Protein AF-A0A6D0F3J4-F1 (afdb_monomer_lite)

Secondary structure (DSSP, 8-state):
---HHHHHHHHHHTGGGHHHHHTT--SGGGG--B-STT-BHHHHHHHHHHS---SHHIIIIII--GGGT--HHHHHHHHHHHHHHHHHHHHTT-

Organism: Escherichia coli (NCBI:txid562)

Sequence (94 aa):
FLTESLARHYARTYGSNSELLLGNAGAISDLGEDFGHEFYEAELKYLVDHEWVRRTDDALWRRTKQGMWLNADQQSRVSQWLVEYTQQKLSLAS

Radius of gyration: 12.87 Å; chains: 1; bounding box: 34×30×29 Å

Foldseek 3Di:
DDDPQRVVQCCVQVNPCSCVLCPPPPDLVSQDDDLDPSDGPSNLVCCVVPVVDQALCCVCPPSHVVVVPGDPVSSVVSRVVSVVVVVVVVVVVD

pLDDT: mean 92.39, std 6.84, range [51.41, 96.56]

InterPro domains:
  IPR031656 Alpha-glycerophosphate oxidase, C-terminal [PF16901] (2-90)
  IPR038299 Alpha-glycerophosphate oxidase, C-terminal domain superfamily [G3DSA:1.10.8.870] (1-54)

Structure (mmCIF, N/CA/C/O backbone):
data_AF-A0A6D0F3J4-F1
#
_entry.id   AF-A0A6D0F3J4-F1
#
loop_
_atom_site.group_PDB
_atom_site.id
_atom_site.type_symbol
_atom_site.label_atom_id
_atom_site.label_alt_id
_atom_site.label_comp_id
_atom_site.label_asym_id
_atom_site.label_entity_id
_atom_site.label_seq_id
_atom_site.pdbx_PDB_ins_code
_atom_site.Cartn_x
_atom_site.Cartn_y
_atom_site.Cartn_z
_atom_site.occupancy
_atom_site.B_iso_or_equiv
_atom_site.auth_seq_id
_atom_site.auth_comp_id
_atom_site.auth_asym_id
_atom_site.auth_atom_id
_atom_site.pdbx_PDB_model_num
ATOM 1 N N . PHE A 1 1 ? 3.671 -9.312 -14.826 1.00 84.00 1 PHE A N 1
ATOM 2 C CA . PHE A 1 1 ? 3.008 -7.994 -14.821 1.00 84.00 1 PHE A CA 1
ATOM 3 C C . PHE A 1 1 ? 3.787 -6.975 -14.001 1.00 84.00 1 PHE A C 1
ATOM 5 O O . PHE A 1 1 ? 3.796 -5.822 -14.390 1.00 84.00 1 PHE A O 1
ATOM 12 N N . LEU A 1 2 ? 4.464 -7.371 -12.919 1.00 89.56 2 LEU A N 1
ATOM 13 C CA . LEU A 1 2 ? 5.334 -6.467 -12.163 1.00 89.56 2 LEU A CA 1
ATOM 14 C C . LEU A 1 2 ? 6.500 -5.955 -13.022 1.00 89.56 2 LEU A C 1
ATOM 16 O O . LEU A 1 2 ? 7.133 -6.735 -13.736 1.00 89.56 2 LEU A O 1
ATOM 20 N N . THR A 1 3 ? 6.777 -4.658 -12.931 1.00 92.69 3 THR A N 1
ATOM 21 C CA . THR A 1 3 ? 7.989 -4.030 -13.471 1.00 92.69 3 THR A CA 1
ATOM 22 C C . THR A 1 3 ? 9.207 -4.436 -12.631 1.00 92.69 3 THR A C 1
ATOM 24 O O . THR A 1 3 ? 9.080 -4.874 -11.484 1.00 92.69 3 THR A O 1
ATOM 27 N N . GLU A 1 4 ? 10.417 -4.293 -13.179 1.00 94.81 4 GLU A N 1
ATOM 28 C CA . GLU A 1 4 ? 11.647 -4.603 -12.432 1.00 94.81 4 GLU A CA 1
ATOM 29 C C . GLU A 1 4 ? 11.826 -3.721 -11.187 1.00 94.81 4 GLU A C 1
ATOM 31 O O . GLU A 1 4 ? 12.346 -4.181 -10.166 1.00 94.81 4 GLU A O 1
ATOM 36 N N . SER A 1 5 ? 11.407 -2.455 -11.265 1.00 93.94 5 SER A N 1
ATOM 37 C CA . SER A 1 5 ? 11.451 -1.500 -10.158 1.00 93.94 5 SER A CA 1
ATOM 38 C C . SER A 1 5 ? 10.494 -1.902 -9.039 1.00 93.94 5 SER A C 1
ATOM 40 O O . SER A 1 5 ? 10.935 -2.014 -7.892 1.00 93.94 5 SER A O 1
ATOM 42 N N . LEU A 1 6 ? 9.244 -2.231 -9.371 1.00 93.88 6 LEU A N 1
ATOM 43 C CA . LEU A 1 6 ? 8.241 -2.664 -8.401 1.00 93.88 6 LEU A CA 1
ATOM 44 C C . LEU A 1 6 ? 8.615 -3.995 -7.739 1.00 93.88 6 LEU A C 1
ATOM 46 O O . LEU A 1 6 ? 8.575 -4.122 -6.516 1.00 93.88 6 LEU A O 1
ATOM 50 N N . ALA A 1 7 ? 9.072 -4.973 -8.527 1.00 94.75 7 ALA A N 1
ATOM 51 C CA . ALA A 1 7 ? 9.533 -6.254 -7.995 1.00 94.75 7 ALA A CA 1
ATOM 52 C C . ALA A 1 7 ? 10.714 -6.075 -7.022 1.00 94.75 7 ALA A C 1
ATOM 54 O O . ALA A 1 7 ? 10.770 -6.712 -5.968 1.00 94.75 7 ALA A O 1
ATOM 55 N N . ARG A 1 8 ? 11.647 -5.168 -7.339 1.00 95.50 8 ARG A N 1
ATOM 56 C CA . ARG A 1 8 ? 12.774 -4.826 -6.460 1.00 95.50 8 ARG A CA 1
ATOM 57 C C . ARG A 1 8 ? 12.316 -4.121 -5.186 1.00 95.50 8 ARG A C 1
ATOM 59 O O . ARG A 1 8 ? 12.879 -4.397 -4.128 1.00 95.50 8 ARG A O 1
ATOM 66 N N . HIS A 1 9 ? 11.344 -3.216 -5.282 1.00 95.25 9 HIS A N 1
ATOM 67 C CA . HIS A 1 9 ? 10.755 -2.528 -4.132 1.00 95.25 9 HIS A CA 1
ATOM 68 C C . HIS A 1 9 ? 10.114 -3.528 -3.168 1.00 95.25 9 HIS A C 1
ATOM 70 O O . HIS A 1 9 ? 10.484 -3.561 -1.995 1.00 95.25 9 HIS A O 1
ATOM 76 N N . TYR A 1 10 ? 9.260 -4.423 -3.666 1.00 95.62 10 TYR A N 1
ATOM 77 C CA . TYR A 1 10 ? 8.612 -5.436 -2.831 1.00 95.62 10 TYR A CA 1
ATOM 78 C C . TYR A 1 10 ? 9.609 -6.408 -2.203 1.00 95.62 10 TYR A C 1
ATOM 80 O O . TYR A 1 10 ? 9.570 -6.635 -0.993 1.00 95.62 10 TYR A O 1
ATOM 88 N N . ALA A 1 11 ? 10.590 -6.884 -2.972 1.00 95.50 11 ALA A N 1
ATOM 89 C CA . ALA A 1 11 ? 11.626 -7.766 -2.444 1.00 95.50 11 ALA A CA 1
ATOM 90 C C . ALA A 1 11 ? 12.463 -7.117 -1.324 1.00 95.50 11 ALA A C 1
ATOM 92 O O . ALA A 1 11 ? 12.865 -7.803 -0.387 1.00 95.50 11 ALA A O 1
ATOM 93 N N . ARG A 1 12 ? 12.739 -5.807 -1.407 1.00 95.75 12 ARG A N 1
ATOM 94 C CA . ARG A 1 12 ? 13.556 -5.083 -0.416 1.00 95.75 12 ARG A CA 1
ATOM 95 C C . ARG A 1 12 ? 12.770 -4.606 0.800 1.00 95.75 12 ARG A C 1
ATOM 97 O O . ARG A 1 12 ? 13.367 -4.469 1.863 1.00 95.75 12 ARG A O 1
ATOM 104 N N . THR A 1 13 ? 11.480 -4.337 0.632 1.00 94.69 13 THR A N 1
ATOM 105 C CA . THR A 1 13 ? 10.625 -3.804 1.699 1.00 94.69 13 THR A CA 1
ATOM 106 C C . THR A 1 13 ? 9.901 -4.924 2.441 1.00 94.69 13 THR A C 1
ATOM 108 O O . THR A 1 13 ? 9.986 -5.002 3.662 1.00 94.69 13 THR A O 1
ATOM 111 N N . TYR A 1 14 ? 9.240 -5.823 1.709 1.00 95.50 14 TYR A N 1
ATOM 112 C CA . TYR A 1 14 ? 8.342 -6.840 2.268 1.00 95.50 14 TYR A CA 1
ATOM 113 C C . TYR A 1 14 ? 8.947 -8.248 2.263 1.00 95.50 14 TYR A C 1
ATOM 115 O O . TYR A 1 14 ? 8.530 -9.111 3.038 1.00 95.50 14 TYR A O 1
ATOM 123 N N . GLY A 1 15 ? 9.937 -8.504 1.403 1.00 95.12 15 GLY A N 1
ATOM 124 C CA . GLY A 1 15 ? 10.600 -9.805 1.314 1.00 95.12 15 GLY A CA 1
ATOM 125 C C . GLY A 1 15 ? 9.601 -10.920 1.000 1.00 95.12 15 GLY A C 1
ATOM 126 O O . GLY A 1 15 ? 8.819 -10.804 0.055 1.00 95.12 15 GLY A O 1
ATOM 127 N N . SER A 1 16 ? 9.590 -11.987 1.804 1.00 94.56 16 SER A N 1
ATOM 128 C CA . SER A 1 16 ? 8.666 -13.121 1.634 1.00 94.56 16 SER A CA 1
ATOM 129 C C . SER A 1 16 ? 7.190 -12.741 1.773 1.00 94.56 16 SER A C 1
ATOM 131 O O . SER A 1 16 ? 6.336 -13.420 1.218 1.00 94.56 16 SER A O 1
ATOM 133 N N . ASN A 1 17 ? 6.870 -11.638 2.458 1.00 95.25 17 ASN A N 1
ATOM 134 C CA . ASN A 1 17 ? 5.482 -11.198 2.617 1.00 95.25 17 ASN A CA 1
ATOM 135 C C . ASN A 1 17 ? 4.910 -10.547 1.349 1.00 95.25 17 ASN A C 1
ATOM 137 O O . ASN A 1 17 ? 3.718 -10.252 1.304 1.00 95.25 17 ASN A O 1
ATOM 141 N N . SER A 1 18 ? 5.723 -10.366 0.301 1.00 94.94 18 SER A N 1
ATOM 142 C CA . SER A 1 18 ? 5.255 -9.870 -1.000 1.00 94.94 18 SER A CA 1
ATOM 143 C C . SER A 1 18 ? 4.152 -10.752 -1.595 1.00 94.94 18 SER A C 1
ATOM 145 O O . SER A 1 18 ? 3.270 -10.242 -2.277 1.00 94.94 18 SER A O 1
ATOM 147 N N . GLU A 1 19 ? 4.159 -12.059 -1.310 1.00 93.31 19 GLU A N 1
ATOM 148 C CA . GLU A 1 19 ? 3.083 -12.972 -1.721 1.00 93.31 19 GLU A CA 1
ATOM 149 C C . GLU A 1 19 ? 1.745 -12.599 -1.071 1.00 93.31 19 GLU A C 1
ATOM 151 O O . GLU A 1 19 ? 0.705 -12.614 -1.725 1.00 93.31 19 GLU A O 1
ATOM 156 N N . LEU A 1 20 ? 1.777 -12.203 0.204 1.00 94.62 20 LEU A N 1
ATOM 157 C CA . LEU A 1 20 ? 0.584 -11.813 0.949 1.00 94.62 20 LEU A CA 1
ATOM 158 C C . LEU A 1 20 ? 0.069 -10.434 0.518 1.00 94.62 20 LEU A C 1
ATOM 160 O O . LEU A 1 20 ? -1.140 -10.226 0.463 1.00 94.62 20 LEU A O 1
ATOM 164 N N . LEU A 1 21 ? 0.977 -9.521 0.161 1.00 94.06 21 LEU A N 1
ATOM 165 C CA . LEU A 1 21 ? 0.640 -8.223 -0.427 1.00 94.06 21 LEU A CA 1
ATOM 166 C C . LEU A 1 21 ? -0.055 -8.382 -1.784 1.00 94.06 21 LEU A C 1
ATOM 168 O O . LEU A 1 21 ? -1.082 -7.752 -2.024 1.00 94.06 21 LEU A O 1
ATOM 172 N N . LEU A 1 22 ? 0.495 -9.217 -2.672 1.00 93.69 22 LEU A N 1
ATOM 173 C CA . LEU A 1 22 ? -0.052 -9.422 -4.017 1.00 93.69 22 LEU A CA 1
ATOM 174 C C . LEU A 1 22 ? -1.355 -10.230 -3.999 1.00 93.69 22 LEU A C 1
ATOM 176 O O . LEU A 1 22 ? -2.225 -10.009 -4.842 1.00 93.69 22 LEU A O 1
ATOM 180 N N . GLY A 1 23 ? -1.505 -11.162 -3.055 1.00 92.38 23 GLY A N 1
ATOM 181 C CA . GLY A 1 23 ? -2.687 -12.010 -2.949 1.00 92.38 23 GLY A CA 1
ATOM 182 C C . GLY A 1 23 ? -2.990 -12.724 -4.270 1.00 92.38 23 GLY A C 1
ATOM 183 O O . GLY A 1 23 ? -2.172 -13.484 -4.779 1.00 92.38 23 GLY A O 1
ATOM 184 N N . ASN A 1 24 ? -4.165 -12.453 -4.842 1.00 91.19 24 ASN A N 1
ATOM 185 C CA . ASN A 1 24 ? -4.617 -13.049 -6.105 1.00 91.19 24 ASN A CA 1
ATOM 186 C C . ASN A 1 24 ? -4.406 -12.136 -7.332 1.00 91.19 24 ASN A C 1
ATOM 188 O O . ASN A 1 24 ? -5.008 -12.388 -8.376 1.00 91.19 24 ASN A O 1
ATOM 192 N N . ALA A 1 25 ? -3.609 -11.068 -7.223 1.00 92.88 25 ALA A N 1
ATOM 193 C CA . ALA A 1 25 ? -3.368 -10.144 -8.331 1.00 92.88 25 ALA A CA 1
ATOM 194 C C . ALA A 1 25 ? -2.636 -10.839 -9.495 1.00 92.88 25 ALA A C 1
ATOM 196 O O . ALA A 1 25 ? -1.540 -11.381 -9.327 1.00 92.88 25 ALA A O 1
ATOM 197 N N . GLY A 1 26 ? -3.236 -10.806 -10.688 1.00 90.19 26 GLY A N 1
ATOM 198 C CA . GLY A 1 26 ? -2.677 -11.367 -11.922 1.00 90.19 26 GLY A CA 1
ATOM 199 C C . GLY A 1 26 ? -2.199 -10.308 -12.920 1.00 90.19 26 GLY A C 1
ATOM 200 O O . GLY A 1 26 ? -1.447 -10.624 -13.849 1.00 90.19 26 GLY A O 1
ATOM 201 N N . ALA A 1 27 ? -2.604 -9.053 -12.731 1.00 91.19 27 ALA A N 1
ATOM 202 C CA . ALA A 1 27 ? -2.257 -7.912 -13.567 1.00 91.19 27 ALA A CA 1
ATOM 203 C C . ALA A 1 27 ? -2.000 -6.645 -12.733 1.00 91.19 27 ALA A C 1
ATOM 205 O O . ALA A 1 27 ? -2.415 -6.544 -11.583 1.00 91.19 27 ALA A O 1
ATOM 206 N N . ILE A 1 28 ? -1.350 -5.639 -13.336 1.00 89.94 28 ILE A N 1
ATOM 207 C CA . ILE A 1 28 ? -1.149 -4.320 -12.698 1.00 89.94 28 ILE A CA 1
ATOM 208 C C . ILE A 1 28 ? -2.493 -3.685 -12.315 1.00 89.94 28 ILE A C 1
ATOM 210 O O . ILE A 1 28 ? -2.596 -3.075 -11.260 1.00 89.94 28 ILE A O 1
ATOM 214 N N . SER A 1 29 ? -3.531 -3.869 -13.135 1.00 90.50 29 SER A N 1
ATOM 215 C CA . SER A 1 29 ? -4.881 -3.372 -12.848 1.00 90.50 29 SER A CA 1
ATOM 216 C C . SER A 1 29 ? -5.482 -3.946 -11.566 1.00 90.50 29 SER A C 1
ATOM 218 O O . SER A 1 29 ? -6.326 -3.300 -10.955 1.00 90.50 29 SER A O 1
ATOM 220 N N . ASP A 1 30 ? -5.047 -5.137 -11.150 1.00 92.75 30 ASP A N 1
ATOM 221 C CA . ASP A 1 30 ? -5.551 -5.792 -9.941 1.00 92.75 30 ASP A CA 1
ATOM 222 C C . ASP A 1 30 ? -4.910 -5.218 -8.670 1.00 92.75 30 ASP A C 1
ATOM 224 O O . ASP A 1 30 ? -5.396 -5.473 -7.570 1.00 92.75 30 ASP A O 1
ATOM 228 N N . LEU A 1 31 ? -3.834 -4.430 -8.806 1.00 91.88 31 LEU A N 1
ATOM 229 C CA . LEU A 1 31 ? -3.194 -3.731 -7.689 1.00 91.88 31 LEU A CA 1
ATOM 230 C C . LEU A 1 31 ? -3.998 -2.506 -7.224 1.00 91.88 31 LEU A C 1
ATOM 232 O O . LEU A 1 31 ? -3.703 -1.971 -6.156 1.00 91.88 31 LEU A O 1
ATOM 236 N N . GLY A 1 32 ? -5.014 -2.095 -7.990 1.00 93.81 32 GLY A N 1
ATOM 237 C CA . GLY A 1 32 ? -5.913 -0.988 -7.669 1.00 93.81 32 GLY A CA 1
ATOM 238 C C . GLY A 1 32 ? -5.373 0.376 -8.093 1.00 93.81 32 GLY A C 1
ATOM 239 O O . GLY A 1 32 ? -4.682 0.501 -9.107 1.00 93.81 32 GLY A O 1
ATOM 240 N N . GLU A 1 33 ? -5.739 1.415 -7.344 1.00 94.75 33 GLU A N 1
ATOM 241 C CA . GLU A 1 33 ? -5.320 2.793 -7.624 1.00 94.75 33 GLU A CA 1
ATOM 242 C C . GLU A 1 33 ? -3.793 2.966 -7.532 1.00 94.75 33 GLU A C 1
ATOM 244 O O . GLU A 1 33 ? -3.152 2.427 -6.631 1.00 94.75 33 GLU A O 1
ATOM 249 N N . ASP A 1 34 ? -3.210 3.741 -8.454 1.00 95.31 34 ASP A N 1
ATOM 250 C CA . ASP A 1 34 ? -1.810 4.178 -8.396 1.00 95.31 34 ASP A CA 1
ATOM 251 C C . ASP A 1 34 ? -1.737 5.569 -7.754 1.00 95.31 34 ASP A C 1
ATOM 253 O O . ASP A 1 34 ? -2.166 6.564 -8.345 1.00 95.31 34 ASP A O 1
ATOM 257 N N . PHE A 1 35 ? -1.180 5.651 -6.547 1.00 94.31 35 PHE A N 1
ATOM 258 C CA . PHE A 1 35 ? -0.979 6.923 -5.849 1.00 94.31 35 PHE A CA 1
ATOM 259 C C . PHE A 1 35 ? 0.248 7.692 -6.359 1.00 94.31 35 PHE A C 1
ATOM 261 O O . PHE A 1 35 ? 0.440 8.858 -6.005 1.00 94.31 35 PHE A O 1
ATOM 268 N N . GLY A 1 36 ? 1.078 7.065 -7.194 1.00 92.94 36 GLY A N 1
ATOM 269 C CA . GLY A 1 36 ? 2.308 7.610 -7.749 1.00 92.94 36 GLY A CA 1
ATOM 270 C C . GLY A 1 36 ? 3.534 6.772 -7.396 1.00 92.94 36 GLY A C 1
ATOM 271 O O . GLY A 1 36 ? 3.602 6.142 -6.347 1.00 92.94 36 GLY A O 1
ATOM 272 N N . HIS A 1 37 ? 4.544 6.811 -8.270 1.00 93.44 37 HIS A N 1
ATOM 273 C CA . HIS A 1 37 ? 5.818 6.095 -8.098 1.00 93.44 37 HIS A CA 1
ATOM 274 C C . HIS A 1 37 ? 5.654 4.586 -7.824 1.00 93.44 37 HIS A C 1
ATOM 276 O O . HIS A 1 37 ? 6.386 4.008 -7.023 1.00 93.44 37 HIS A O 1
ATOM 282 N N . GLU A 1 38 ? 4.686 3.954 -8.498 1.00 93.62 38 GLU A N 1
ATOM 283 C CA . GLU A 1 38 ? 4.364 2.529 -8.342 1.00 93.62 38 GLU A CA 1
ATOM 284 C C . GLU A 1 38 ? 3.900 2.162 -6.915 1.00 93.62 38 GLU A C 1
ATOM 286 O O . GLU A 1 38 ? 3.989 1.004 -6.502 1.00 93.62 38 GLU A O 1
ATOM 291 N N . PHE A 1 39 ? 3.398 3.144 -6.155 1.00 95.50 39 PHE A N 1
ATOM 292 C CA . PHE A 1 39 ? 2.754 2.935 -4.863 1.00 95.50 39 PHE A CA 1
ATOM 293 C C . PHE A 1 39 ? 1.261 2.675 -5.071 1.00 95.50 39 PHE A C 1
ATOM 295 O O . PHE A 1 39 ? 0.464 3.602 -5.227 1.00 95.50 39 PHE A O 1
ATOM 302 N N . TYR A 1 40 ? 0.899 1.395 -5.093 1.00 96.44 40 TYR A N 1
ATOM 303 C CA . TYR A 1 40 ? -0.458 0.948 -5.396 1.00 96.44 40 TYR A CA 1
ATOM 304 C C . TYR A 1 40 ? -1.327 0.746 -4.150 1.00 96.44 40 TYR A C 1
ATOM 306 O O . TYR A 1 40 ? -0.841 0.508 -3.041 1.00 96.44 40 TYR A O 1
ATOM 314 N N . GLU A 1 41 ? -2.640 0.750 -4.357 1.00 95.81 41 GLU A N 1
ATOM 315 C CA . GLU A 1 41 ? -3.650 0.446 -3.344 1.00 95.81 41 GLU A CA 1
ATOM 316 C C . GLU A 1 41 ? -3.425 -0.895 -2.639 1.00 95.81 41 GLU A C 1
ATOM 318 O O . GLU A 1 41 ? -3.538 -0.959 -1.416 1.00 95.81 41 GLU A O 1
ATOM 323 N N . ALA A 1 42 ? -3.045 -1.951 -3.364 1.00 95.50 42 ALA A N 1
ATOM 324 C CA . ALA A 1 42 ? -2.746 -3.256 -2.774 1.00 95.50 42 ALA A CA 1
ATOM 325 C C . ALA A 1 42 ? -1.644 -3.178 -1.701 1.00 95.50 42 ALA A C 1
ATOM 327 O O . ALA A 1 42 ? -1.762 -3.787 -0.635 1.00 95.50 42 ALA A O 1
ATOM 328 N N . GLU A 1 43 ? -0.606 -2.375 -1.945 1.00 95.69 43 GLU A N 1
ATOM 329 C CA . GLU A 1 43 ? 0.464 -2.142 -0.979 1.00 95.69 43 GLU A CA 1
ATOM 330 C C . GLU A 1 43 ? -0.047 -1.358 0.234 1.00 95.69 43 GLU A C 1
ATOM 332 O O . GLU A 1 43 ? 0.160 -1.776 1.374 1.00 95.69 43 GLU A O 1
ATOM 337 N N . LEU A 1 44 ? -0.768 -0.256 0.013 1.00 95.44 44 LEU A N 1
ATOM 338 C CA . LEU A 1 44 ? -1.303 0.560 1.104 1.00 95.44 44 LEU A CA 1
ATOM 339 C C . LEU A 1 44 ? -2.306 -0.221 1.972 1.00 95.44 44 LEU A C 1
ATOM 341 O O . LEU A 1 44 ? -2.284 -0.116 3.200 1.00 95.44 44 LEU A O 1
ATOM 345 N N . LYS A 1 45 ? -3.132 -1.066 1.355 1.00 95.06 45 LYS A N 1
ATOM 346 C CA . LYS A 1 45 ? -4.039 -1.990 2.038 1.00 95.06 45 LYS A CA 1
ATOM 347 C C . LYS A 1 45 ? -3.286 -2.994 2.899 1.00 95.06 45 LYS A C 1
ATOM 349 O O . LYS A 1 45 ? -3.602 -3.131 4.082 1.00 95.06 45 LYS A O 1
ATOM 354 N N . TYR A 1 46 ? -2.269 -3.645 2.338 1.00 95.62 46 TYR A N 1
ATOM 355 C CA . TYR A 1 46 ? -1.415 -4.569 3.078 1.00 95.62 46 TYR A CA 1
ATOM 356 C C . TYR A 1 46 ? -0.778 -3.885 4.299 1.00 95.62 46 TYR A C 1
ATOM 358 O O . TYR A 1 46 ? -0.823 -4.421 5.408 1.00 95.62 46 TYR A O 1
ATOM 366 N N . LEU A 1 47 ? -0.271 -2.661 4.133 1.00 95.81 47 LEU A N 1
ATOM 367 C CA . LEU A 1 47 ? 0.316 -1.876 5.219 1.00 95.81 47 LEU A CA 1
ATOM 368 C C . LEU A 1 47 ? -0.679 -1.582 6.357 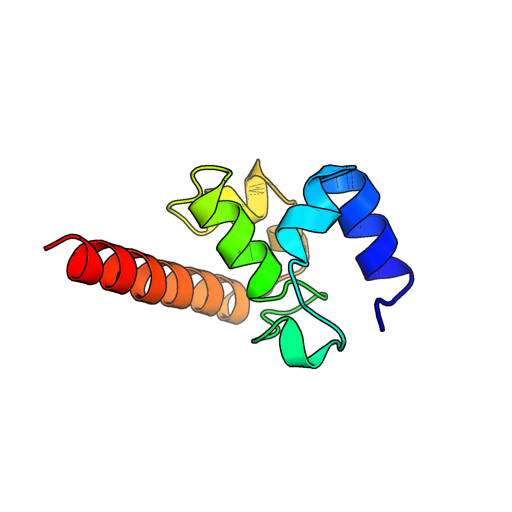1.00 95.81 47 LEU A C 1
ATOM 370 O O . LEU A 1 47 ? -0.315 -1.627 7.537 1.00 95.81 47 LEU A O 1
ATOM 374 N N . VAL A 1 48 ? -1.941 -1.287 6.034 1.00 94.69 48 VAL A N 1
ATOM 375 C CA . VAL A 1 48 ? -2.991 -1.076 7.045 1.00 94.69 48 VAL A CA 1
ATOM 376 C C . VAL A 1 48 ? -3.361 -2.384 7.742 1.00 94.69 48 VAL A C 1
ATOM 378 O O . VAL A 1 48 ? -3.518 -2.409 8.966 1.00 94.69 48 VAL A O 1
ATOM 381 N N . ASP A 1 49 ? -3.506 -3.465 6.978 1.00 93.81 49 ASP A N 1
ATOM 382 C CA . ASP A 1 49 ? -4.027 -4.737 7.472 1.00 93.81 49 ASP A CA 1
ATOM 383 C C . ASP A 1 49 ? -2.994 -5.536 8.279 1.00 93.81 49 ASP A C 1
ATOM 385 O O . ASP A 1 49 ? -3.365 -6.169 9.270 1.00 93.81 49 ASP A O 1
ATOM 389 N N . HIS A 1 50 ? -1.712 -5.456 7.912 1.00 94.62 50 HIS A N 1
ATOM 390 C CA . HIS A 1 50 ? -0.643 -6.279 8.487 1.00 94.62 50 HIS A CA 1
ATOM 391 C C . HIS A 1 50 ? 0.443 -5.486 9.222 1.00 94.62 50 HIS A C 1
ATOM 393 O O . HIS A 1 50 ? 1.125 -6.053 10.073 1.00 94.62 50 HIS A O 1
ATOM 399 N N . GLU A 1 51 ? 0.601 -4.185 8.952 1.00 94.06 51 GLU A N 1
ATOM 400 C CA . GLU A 1 51 ? 1.709 -3.385 9.506 1.00 94.06 51 GLU A CA 1
ATOM 401 C C . GLU A 1 51 ? 1.270 -2.204 10.387 1.00 94.06 51 GLU A C 1
ATOM 403 O O . GLU A 1 51 ? 2.089 -1.348 10.755 1.00 94.06 51 GLU A O 1
ATOM 408 N N . TRP A 1 52 ? -0.008 -2.187 10.784 1.00 93.50 52 TRP A N 1
ATOM 409 C CA . TRP A 1 52 ? -0.624 -1.187 11.667 1.00 93.50 52 TRP A CA 1
ATOM 410 C C . TRP A 1 52 ? -0.477 0.261 11.184 1.00 93.50 52 TRP A C 1
ATOM 412 O O . TRP A 1 52 ? -0.399 1.184 11.998 1.00 93.50 52 TRP A O 1
ATOM 422 N N . VAL A 1 53 ? -0.451 0.491 9.872 1.00 94.88 53 VAL A N 1
ATOM 423 C CA . VAL A 1 53 ? -0.503 1.854 9.336 1.00 94.88 53 VAL A CA 1
ATOM 424 C C . VAL A 1 53 ? -1.849 2.494 9.676 1.00 94.88 53 VAL A C 1
ATOM 426 O O . VAL A 1 53 ? -2.912 1.923 9.429 1.00 94.88 53 VAL A O 1
ATOM 429 N N . ARG A 1 54 ? -1.803 3.695 10.266 1.00 92.00 54 ARG A N 1
ATOM 430 C CA . ARG A 1 54 ? -2.997 4.490 10.608 1.00 92.00 54 ARG A CA 1
ATOM 431 C C . ARG A 1 54 ? -2.979 5.880 9.993 1.00 92.00 54 ARG A C 1
ATOM 433 O O . ARG A 1 54 ? -4.039 6.476 9.832 1.00 92.00 54 ARG A O 1
ATOM 440 N N . ARG A 1 55 ? -1.796 6.410 9.689 1.00 92.62 55 ARG A N 1
ATOM 441 C CA . ARG A 1 55 ? -1.613 7.724 9.069 1.00 92.62 55 ARG A CA 1
ATOM 442 C C . ARG A 1 55 ? -0.688 7.629 7.867 1.00 92.62 55 ARG A C 1
ATOM 444 O O . ARG A 1 55 ? 0.144 6.726 7.790 1.00 92.62 55 ARG A O 1
ATOM 451 N N . THR A 1 56 ? -0.788 8.616 6.982 1.00 94.06 56 THR A N 1
ATOM 452 C CA . THR A 1 56 ? 0.077 8.758 5.803 1.00 94.06 56 THR A CA 1
ATOM 453 C C . THR A 1 56 ? 1.553 8.662 6.168 1.00 94.06 56 THR A C 1
ATOM 455 O O . THR A 1 56 ? 2.299 7.946 5.508 1.00 94.06 56 THR A O 1
ATOM 458 N N . ASP A 1 57 ? 1.967 9.287 7.271 1.00 94.06 57 ASP A N 1
ATOM 459 C CA . ASP A 1 57 ? 3.368 9.265 7.692 1.00 94.06 57 ASP A CA 1
ATOM 460 C C . ASP A 1 57 ? 3.876 7.869 8.063 1.00 94.06 57 ASP A C 1
ATOM 462 O O . ASP A 1 57 ? 5.054 7.557 7.867 1.00 94.06 57 ASP A O 1
ATOM 466 N N . ASP A 1 58 ? 3.001 7.008 8.584 1.00 94.94 58 ASP A N 1
ATOM 467 C CA . ASP A 1 58 ? 3.377 5.639 8.919 1.00 94.94 58 ASP A CA 1
ATOM 468 C C . ASP A 1 58 ? 3.716 4.869 7.639 1.00 94.94 58 ASP A C 1
ATOM 470 O O . ASP A 1 58 ? 4.766 4.226 7.574 1.00 94.94 58 ASP A O 1
ATOM 474 N N . ALA A 1 59 ? 2.881 5.001 6.603 1.00 94.81 59 ALA A N 1
ATOM 475 C CA . ALA A 1 59 ? 3.107 4.377 5.303 1.00 94.81 59 ALA A CA 1
ATOM 476 C C . ALA A 1 59 ? 4.312 4.981 4.575 1.00 94.81 59 ALA A C 1
ATOM 478 O O . ALA A 1 59 ? 5.226 4.253 4.192 1.00 94.81 59 ALA A O 1
ATOM 479 N N . LEU A 1 60 ? 4.334 6.303 4.395 1.00 95.25 60 LEU A N 1
ATOM 480 C CA . LEU A 1 60 ? 5.241 6.978 3.465 1.00 95.25 60 LEU A CA 1
ATOM 481 C C . LEU A 1 60 ? 6.643 7.233 4.019 1.00 95.25 60 LEU A C 1
ATOM 483 O O . LEU A 1 60 ? 7.587 7.331 3.233 1.00 95.25 60 LEU A O 1
ATOM 487 N N . TRP A 1 61 ? 6.784 7.357 5.342 1.00 94.75 61 TRP A N 1
ATOM 488 C CA . TRP A 1 61 ? 8.050 7.735 5.975 1.00 94.75 61 TRP A CA 1
ATOM 489 C C . TRP A 1 61 ? 8.625 6.662 6.890 1.00 94.75 61 TRP A C 1
ATOM 491 O O . TRP A 1 61 ? 9.844 6.624 7.075 1.00 94.75 61 TRP A O 1
ATOM 501 N N . ARG A 1 62 ? 7.799 5.785 7.476 1.00 95.25 62 ARG A N 1
ATOM 502 C CA . ARG A 1 62 ? 8.285 4.718 8.368 1.00 95.25 62 ARG A CA 1
ATOM 503 C C . ARG A 1 62 ? 8.413 3.391 7.637 1.00 95.25 62 ARG A C 1
ATOM 505 O O . ARG A 1 62 ? 9.529 2.884 7.558 1.00 95.25 62 ARG A O 1
ATOM 512 N N . ARG A 1 63 ? 7.298 2.849 7.129 1.00 94.25 63 ARG A N 1
ATOM 513 C CA . ARG A 1 63 ? 7.252 1.546 6.437 1.00 94.25 63 ARG A CA 1
ATOM 514 C C . ARG A 1 63 ? 7.935 1.609 5.087 1.00 94.25 63 ARG A C 1
ATOM 516 O O . ARG A 1 63 ? 8.793 0.790 4.784 1.00 94.25 63 ARG A O 1
ATOM 523 N N . THR A 1 64 ? 7.636 2.658 4.338 1.00 93.56 64 THR A N 1
ATOM 524 C CA . THR A 1 64 ? 8.302 2.954 3.078 1.00 93.56 64 THR A CA 1
ATOM 525 C C . THR A 1 64 ? 9.060 4.277 3.179 1.00 93.56 64 THR A C 1
ATOM 527 O O . THR A 1 64 ? 9.128 4.916 4.237 1.00 93.56 64 THR A O 1
ATOM 530 N N . LYS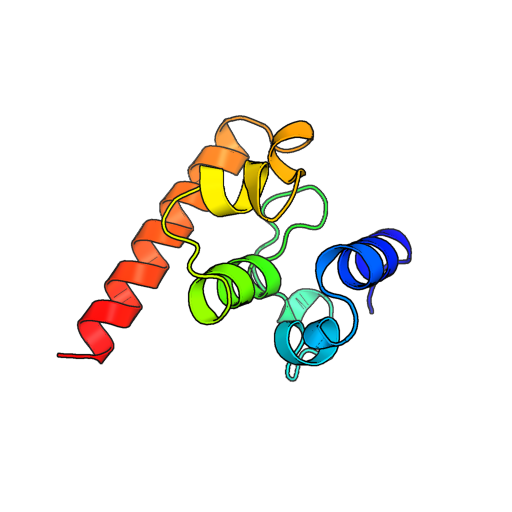 A 1 65 ? 9.702 4.662 2.076 1.00 94.69 65 LYS A N 1
ATOM 531 C CA . LYS A 1 65 ? 10.246 6.011 1.869 1.00 94.69 65 LYS A CA 1
ATOM 532 C C . LYS A 1 65 ? 9.564 6.704 0.692 1.00 94.69 65 LYS A C 1
ATOM 534 O O . LYS A 1 65 ? 10.139 7.614 0.105 1.00 94.69 65 LYS A O 1
ATOM 539 N N . GLN A 1 66 ? 8.339 6.281 0.369 1.00 94.19 66 GLN A N 1
ATOM 540 C CA . GLN A 1 66 ? 7.5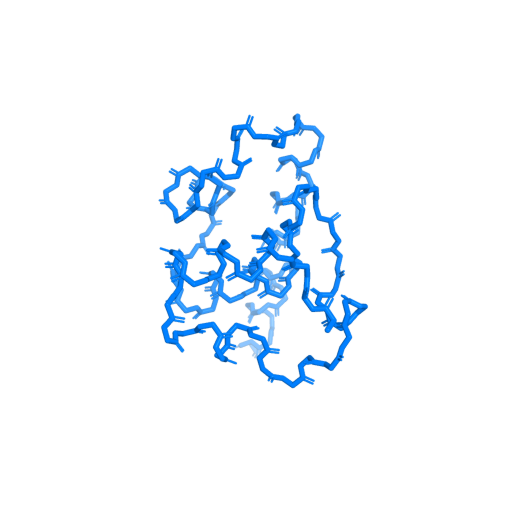88 6.783 -0.777 1.00 94.19 66 GLN A CA 1
ATOM 541 C C . GLN A 1 66 ? 7.297 8.291 -0.687 1.00 94.19 66 GLN A C 1
ATOM 543 O O . GLN A 1 66 ? 7.218 8.976 -1.705 1.00 94.19 66 GLN A O 1
ATOM 548 N N . GLY A 1 67 ? 7.281 8.852 0.528 1.00 93.56 67 GLY A N 1
ATOM 549 C CA . GLY A 1 67 ? 7.153 10.296 0.749 1.00 93.56 67 GLY A CA 1
ATOM 550 C C . GLY A 1 67 ? 8.262 11.150 0.116 1.00 93.56 67 GLY A C 1
ATOM 551 O O . GLY A 1 67 ? 8.066 12.347 -0.063 1.00 93.56 67 GLY A O 1
ATOM 552 N N . MET A 1 68 ? 9.401 10.556 -0.267 1.00 94.50 68 MET A N 1
ATOM 553 C CA . MET A 1 68 ? 10.466 11.254 -1.001 1.00 94.50 68 MET A CA 1
ATOM 554 C C . MET A 1 68 ? 10.106 11.542 -2.465 1.00 94.50 68 MET A C 1
ATOM 556 O O . MET A 1 68 ? 10.667 12.470 -3.046 1.00 94.50 68 MET A O 1
ATOM 560 N N . TRP A 1 69 ? 9.215 10.746 -3.066 1.00 94.62 69 TRP A N 1
ATOM 561 C CA . TRP A 1 69 ? 8.852 10.856 -4.484 1.00 94.62 69 TRP A CA 1
ATOM 562 C C . TRP A 1 69 ? 7.434 11.387 -4.698 1.00 94.62 69 TRP A C 1
ATOM 564 O O . TRP A 1 69 ? 7.191 12.050 -5.705 1.00 94.62 69 TRP A O 1
ATOM 574 N N . LEU A 1 70 ? 6.511 11.131 -3.767 1.00 94.00 70 LEU A N 1
ATOM 575 C CA . LEU A 1 70 ? 5.134 11.614 -3.868 1.00 94.00 70 LEU A CA 1
ATOM 576 C C . LEU A 1 70 ? 5.051 13.125 -3.620 1.00 94.00 70 LEU A C 1
ATOM 578 O O . LEU A 1 70 ? 5.570 13.641 -2.627 1.00 94.00 70 LEU A O 1
ATOM 582 N N . ASN A 1 71 ? 4.326 13.827 -4.491 1.00 95.75 71 ASN A N 1
ATOM 583 C CA . ASN A 1 71 ? 4.012 15.243 -4.310 1.00 95.75 71 ASN A CA 1
ATOM 584 C C . ASN A 1 71 ? 2.910 15.457 -3.247 1.00 95.75 71 ASN A C 1
ATOM 586 O O . ASN A 1 71 ? 2.291 14.508 -2.770 1.00 95.75 71 ASN A O 1
ATOM 590 N N . ALA A 1 72 ? 2.651 16.713 -2.869 1.00 95.12 72 ALA A N 1
ATOM 591 C CA . ALA A 1 72 ? 1.691 17.041 -1.811 1.00 95.12 72 ALA A CA 1
ATOM 592 C C . ALA A 1 72 ? 0.259 16.544 -2.101 1.00 95.12 72 ALA A C 1
ATOM 594 O O . ALA A 1 72 ? -0.409 16.051 -1.190 1.00 95.12 72 ALA A O 1
ATOM 595 N N . ASP A 1 73 ? -0.191 16.611 -3.355 1.00 95.81 73 ASP A N 1
ATOM 596 C CA . ASP A 1 73 ? -1.531 16.164 -3.751 1.00 95.81 73 ASP A CA 1
ATOM 597 C C . ASP A 1 73 ? -1.655 14.638 -3.655 1.00 95.81 73 ASP A C 1
ATOM 599 O O . ASP A 1 73 ? -2.646 14.119 -3.145 1.00 95.81 73 ASP A O 1
ATOM 603 N N . GLN A 1 74 ? -0.609 13.910 -4.053 1.00 95.81 74 GLN A N 1
ATOM 604 C CA . GLN A 1 74 ? -0.529 12.454 -3.923 1.00 95.81 74 GLN A CA 1
ATOM 605 C C . GLN A 1 74 ? -0.501 12.018 -2.455 1.00 95.81 74 GLN A C 1
ATOM 607 O O . GLN A 1 74 ? -1.227 11.107 -2.061 1.00 95.81 74 GLN A O 1
ATOM 612 N N . GLN A 1 75 ? 0.276 12.701 -1.608 1.00 95.62 75 GLN A N 1
ATOM 613 C CA . GLN A 1 75 ? 0.287 12.432 -0.165 1.00 95.62 75 GLN A CA 1
ATOM 614 C C . GLN A 1 75 ? -1.083 12.707 0.476 1.00 95.62 75 GLN A C 1
ATOM 616 O O . GLN A 1 75 ? -1.533 11.947 1.340 1.00 95.62 75 GLN A O 1
ATOM 621 N N . SER A 1 76 ? -1.772 13.760 0.027 1.00 95.75 76 SER A N 1
ATOM 622 C CA . SER A 1 76 ? -3.146 14.057 0.437 1.00 95.75 76 SER A CA 1
ATOM 623 C C . SER A 1 76 ? -4.111 12.949 0.006 1.00 95.75 76 SER A C 1
ATOM 625 O O . SER A 1 76 ? -4.910 12.485 0.821 1.00 95.75 76 SER A O 1
ATOM 627 N N . ARG A 1 77 ? -3.983 12.438 -1.228 1.00 96.44 77 ARG A N 1
ATOM 628 C CA . ARG A 1 77 ? -4.802 11.322 -1.723 1.00 96.44 77 ARG A CA 1
ATOM 629 C C . ARG A 1 77 ? -4.614 10.051 -0.893 1.00 96.44 77 ARG A C 1
ATOM 631 O O . ARG A 1 77 ? -5.609 9.438 -0.515 1.00 96.44 77 ARG A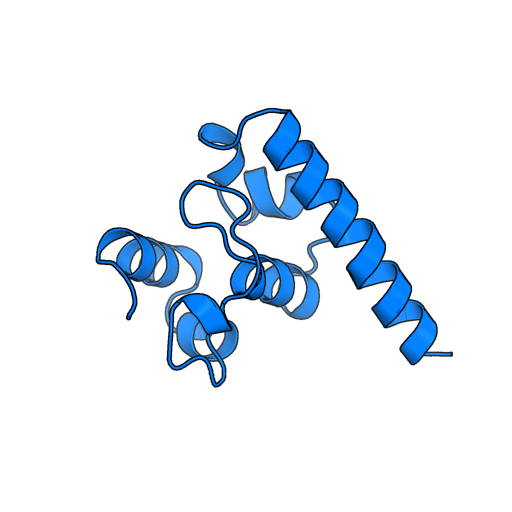 O 1
ATOM 638 N N . VAL A 1 78 ? -3.376 9.706 -0.530 1.00 95.88 78 VAL A N 1
ATOM 639 C CA . VAL A 1 78 ? -3.078 8.577 0.377 1.00 95.88 78 VAL A CA 1
ATOM 640 C C . VAL A 1 78 ? -3.753 8.773 1.738 1.00 95.88 78 VAL A C 1
ATOM 642 O O . VAL A 1 78 ? -4.342 7.839 2.280 1.00 95.88 78 VAL A O 1
ATOM 645 N N . SER A 1 79 ? -3.712 9.993 2.285 1.00 95.88 79 SER A N 1
ATOM 646 C CA . SER A 1 79 ? -4.393 10.325 3.546 1.00 95.88 79 SER A CA 1
ATOM 647 C C . SER A 1 79 ? -5.903 10.117 3.451 1.00 95.88 79 SER A C 1
ATOM 649 O O . SER A 1 79 ? -6.506 9.492 4.324 1.00 95.88 79 SER A O 1
ATOM 651 N N . GLN A 1 80 ? -6.512 10.606 2.369 1.00 96.19 80 GLN A N 1
ATOM 652 C CA . GLN A 1 80 ? -7.942 10.461 2.130 1.00 96.19 80 GLN A CA 1
ATOM 653 C C . GLN A 1 80 ? -8.338 8.985 2.010 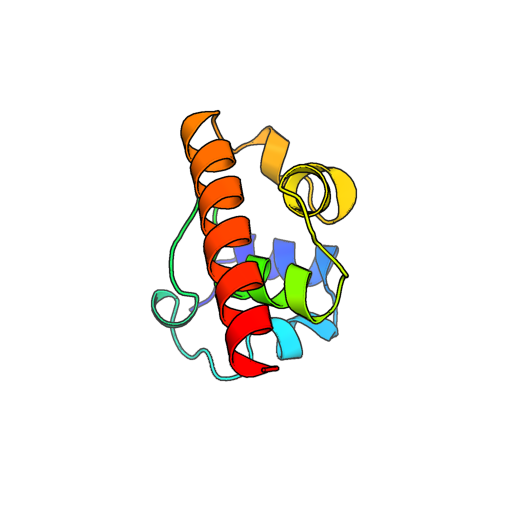1.00 96.19 80 GLN A C 1
ATOM 655 O O . GLN A 1 80 ? -9.272 8.553 2.684 1.00 96.19 80 GLN A O 1
ATOM 660 N N . TRP A 1 81 ? -7.590 8.203 1.227 1.00 96.56 81 TRP A N 1
ATOM 661 C CA . TRP A 1 81 ? -7.837 6.771 1.079 1.00 96.56 81 TRP A CA 1
ATOM 662 C C . TRP A 1 81 ? -7.742 6.038 2.425 1.00 96.56 81 TRP A C 1
ATOM 664 O O . TRP A 1 81 ? -8.596 5.215 2.747 1.00 96.56 81 TRP A O 1
ATOM 674 N N . LEU A 1 82 ? -6.755 6.374 3.268 1.00 95.12 82 LEU A N 1
ATOM 675 C CA . LEU A 1 82 ? -6.619 5.778 4.603 1.00 95.12 82 LEU A CA 1
ATOM 676 C C . LEU A 1 82 ? -7.845 6.048 5.483 1.00 95.12 82 LEU A C 1
ATOM 678 O O . LEU A 1 82 ? -8.298 5.152 6.200 1.00 95.12 82 LEU A O 1
ATOM 682 N N . VAL A 1 83 ? -8.395 7.262 5.437 1.00 94.50 83 VAL A N 1
ATOM 683 C CA . VAL A 1 83 ? -9.622 7.603 6.171 1.00 94.50 83 VAL A CA 1
ATOM 684 C C . VAL A 1 83 ? -10.798 6.776 5.657 1.00 94.50 83 VAL A C 1
ATOM 686 O O . VAL A 1 83 ? -11.487 6.151 6.461 1.00 94.50 83 VAL A O 1
ATOM 689 N N . GLU A 1 84 ? -10.990 6.718 4.339 1.00 94.06 84 GLU A N 1
ATOM 690 C CA . GLU A 1 84 ? -12.070 5.959 3.695 1.00 94.06 84 GLU A CA 1
ATOM 691 C C . GLU A 1 84 ? -11.993 4.463 4.057 1.00 94.06 84 GLU A C 1
ATOM 693 O O . GLU A 1 84 ? -12.956 3.888 4.573 1.00 94.06 84 GLU A O 1
ATOM 698 N N . TYR A 1 85 ? -10.818 3.850 3.891 1.00 93.50 85 TYR A N 1
ATOM 699 C CA . TYR A 1 85 ? -10.607 2.426 4.145 1.00 93.50 85 TYR A CA 1
ATOM 700 C C . TYR A 1 85 ? -10.762 2.061 5.626 1.00 93.50 85 TYR A C 1
ATOM 702 O O . TYR A 1 85 ? -11.419 1.076 5.977 1.00 93.50 85 TYR A O 1
ATOM 710 N N . THR A 1 86 ? -10.192 2.862 6.534 1.00 87.62 86 THR A N 1
ATOM 711 C CA . THR A 1 86 ? -10.300 2.581 7.973 1.00 87.62 86 THR A CA 1
ATOM 712 C C . THR A 1 86 ? -11.711 2.791 8.515 1.00 87.62 86 THR A C 1
ATOM 714 O O . THR A 1 86 ? -12.133 2.016 9.376 1.00 87.62 86 THR A O 1
ATOM 717 N N . GLN A 1 87 ? -12.460 3.773 8.003 1.00 87.50 87 GLN A N 1
ATOM 718 C CA . GLN A 1 87 ? -13.869 3.968 8.353 1.00 87.50 87 GLN A CA 1
ATOM 719 C C . GLN A 1 87 ? -14.738 2.806 7.868 1.00 87.50 87 GLN A C 1
ATOM 721 O O . GLN A 1 87 ? -15.534 2.280 8.647 1.00 87.50 87 GLN A O 1
ATOM 726 N N . GLN A 1 88 ? -14.550 2.360 6.623 1.00 84.62 88 GLN A N 1
ATOM 727 C CA . GLN A 1 88 ? -15.271 1.208 6.078 1.00 84.62 88 GLN A CA 1
ATOM 728 C C . GLN A 1 88 ? -14.982 -0.069 6.877 1.00 84.62 88 GLN A C 1
ATOM 730 O O . GLN A 1 88 ? -15.883 -0.848 7.180 1.00 84.62 88 GLN A O 1
ATOM 735 N N . LYS A 1 89 ? -13.724 -0.288 7.267 1.00 80.06 89 LYS A N 1
ATOM 736 C CA . LYS A 1 89 ? -13.358 -1.450 8.082 1.00 80.06 89 LYS A CA 1
ATOM 737 C C . LYS A 1 89 ? -13.994 -1.402 9.476 1.00 80.06 89 LYS A C 1
ATOM 739 O O . LYS A 1 89 ? -14.360 -2.445 10.009 1.00 80.06 89 LYS A O 1
ATOM 744 N N . LEU A 1 90 ? -14.143 -0.209 10.058 1.00 76.06 90 LEU A N 1
ATOM 745 C CA . LEU A 1 90 ? -14.841 -0.026 11.333 1.00 76.06 90 LEU A CA 1
ATOM 746 C C . LEU A 1 90 ? -16.344 -0.316 11.216 1.00 76.06 90 LEU A C 1
ATOM 748 O O . LEU A 1 90 ? -16.910 -0.938 12.111 1.00 76.06 90 LEU A O 1
ATOM 752 N N . SER A 1 91 ? -16.984 0.120 10.126 1.00 75.19 91 SER A N 1
ATOM 753 C CA . SER A 1 91 ? -18.422 -0.092 9.922 1.00 75.19 91 SER A CA 1
ATOM 754 C C . SER A 1 91 ? -18.772 -1.558 9.675 1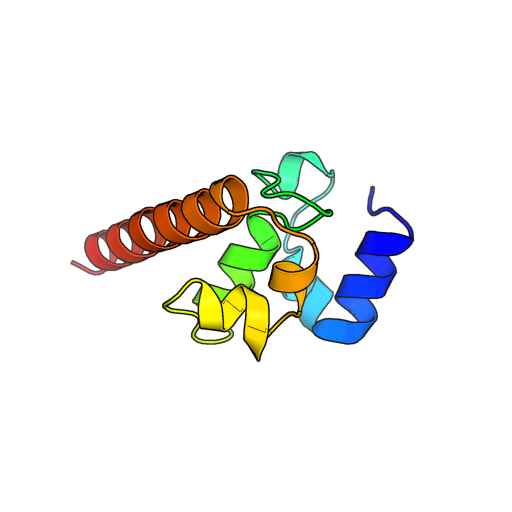.00 75.19 91 SER A C 1
ATOM 756 O O . SER A 1 91 ? -19.815 -2.007 10.126 1.00 75.19 91 SER A O 1
ATOM 758 N N . LEU A 1 92 ? -17.880 -2.322 9.038 1.00 72.31 92 LEU A N 1
ATOM 759 C CA . LEU A 1 92 ? -18.011 -3.775 8.859 1.00 72.31 92 LEU A CA 1
ATOM 760 C C . LEU A 1 92 ? -17.857 -4.579 10.162 1.00 72.31 92 LEU A C 1
ATOM 762 O O . LEU A 1 92 ? -18.218 -5.752 10.199 1.00 72.31 92 LEU A O 1
ATOM 766 N N . ALA A 1 93 ? -17.284 -3.975 11.205 1.00 62.09 93 ALA A N 1
ATOM 767 C CA . ALA A 1 93 ? -17.110 -4.595 12.517 1.00 62.09 93 ALA A CA 1
ATOM 768 C C . ALA A 1 93 ? -18.255 -4.274 13.502 1.00 62.09 93 ALA A C 1
ATOM 770 O O . ALA A 1 93 ? -18.210 -4.749 14.638 1.00 62.09 93 ALA A O 1
ATOM 771 N N . SER A 1 94 ? -19.231 -3.455 13.086 1.00 51.41 94 SER A N 1
ATOM 772 C CA . SER A 1 94 ? -20.439 -3.095 13.852 1.00 51.41 94 SER A CA 1
ATOM 773 C C . SER A 1 94 ? -21.636 -3.921 13.398 1.00 51.41 94 SER A C 1
ATOM 775 O O . SER A 1 94 ? -22.460 -4.265 14.273 1.00 51.41 94 SER A O 1
#